Protein AF-A0A3Q3FEX7-F1 (afdb_monomer_lite)

Sequence (149 aa):
MDKFNFLLPYITFFGGVHSLSKEQFLRINGFPNTYWGWGAEDDDIYNRILFRGMKISRPNLIIGRYKMIKHLRDLHNEPNQRNPGKLHNTQWQMEKDGINSLHYTVKEIVKNKITKYTHKHKGSQTPIRPRIPPAKPQHPHKVIRGRCT

InterPro domains:
  IPR003859 Beta-1,4-galactosyltransferase [PR02050] (8-29)
  IPR003859 Beta-1,4-galactosyltransferase [PR02050] (30-48)
  IPR003859 Beta-1,4-galactosyltransferase [PTHR19300] (1-118)
  IPR027791 Galactosyltransferase, C-terminal [PF02709] (1-71)
  IPR029044 Nucleotide-diphospho-sugar transferases [G3DSA:3.90.550.10] (1-120)
  IPR029044 Nucleotide-diphospho-sugar transferases [SSF53448] (8-114)

Foldseek 3Di:
DVVVVLDDPDPLDQDDDDDDDPVLCVLQLHFFPPDFADDDRRVLVSVSCVLSVHDDDDDDSVVRDDDDDDDDPDPRNHDDPCNVVCSVCSNVCSVPGHNVPDAKDFPDWDDDPVDNDIDTDIDGPDDDDDPPPPDDPDDDPDDDDDDDD

Organism: NCBI:txid56723

Structure (mmCIF, N/CA/C/O backbone):
data_AF-A0A3Q3FEX7-F1
#
_entry.id   AF-A0A3Q3FEX7-F1
#
loop_
_atom_site.group_PDB
_atom_site.id
_atom_site.type_symbol
_atom_site.label_atom_id
_atom_site.label_alt_id
_atom_site.label_comp_id
_atom_site.label_asym_id
_atom_site.label_entity_id
_atom_site.label_seq_id
_atom_site.pdbx_PDB_ins_code
_atom_site.Cartn_x
_atom_site.Cartn_y
_atom_site.Cartn_z
_atom_site.occupancy
_atom_site.B_iso_or_equiv
_atom_site.auth_seq_id
_atom_site.auth_comp_id
_atom_site.auth_asym_id
_atom_site.auth_atom_id
_atom_site.pdbx_PDB_model_num
ATOM 1 N N . MET A 1 1 ? 11.597 -1.772 -11.630 1.00 89.88 1 MET A N 1
ATOM 2 C CA . MET A 1 1 ? 11.987 -0.342 -11.717 1.00 89.88 1 MET A CA 1
ATOM 3 C C . MET A 1 1 ? 13.449 -0.244 -12.114 1.00 89.88 1 MET A C 1
ATOM 5 O O . MET A 1 1 ? 14.195 -1.158 -11.779 1.00 89.88 1 MET A O 1
A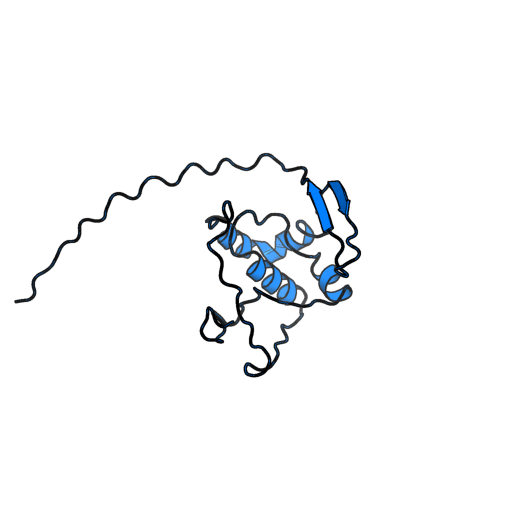TOM 9 N N . ASP A 1 2 ? 13.866 0.834 -12.770 1.00 93.12 2 ASP A N 1
ATOM 10 C CA . ASP A 1 2 ? 15.271 1.099 -13.133 1.00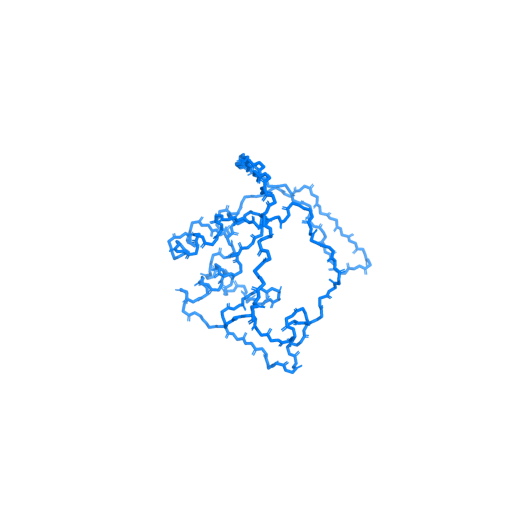 93.12 2 ASP A CA 1
ATOM 11 C C . ASP A 1 2 ? 16.236 1.056 -11.934 1.00 93.12 2 ASP A C 1
ATOM 13 O O . ASP A 1 2 ? 17.298 0.452 -12.037 1.00 93.12 2 ASP A O 1
ATOM 17 N N . LYS A 1 3 ? 15.827 1.566 -10.763 1.00 92.38 3 LYS A N 1
ATOM 18 C CA . LYS A 1 3 ? 16.591 1.465 -9.499 1.00 92.38 3 LYS A CA 1
ATOM 19 C C . LYS A 1 3 ? 16.980 0.028 -9.109 1.00 92.38 3 LYS A C 1
ATOM 21 O O . LYS A 1 3 ? 17.945 -0.168 -8.379 1.00 92.38 3 LYS A O 1
ATOM 26 N N . PHE A 1 4 ? 16.229 -0.965 -9.578 1.00 93.06 4 PHE A N 1
ATOM 27 C CA . PHE A 1 4 ? 16.455 -2.388 -9.313 1.00 93.06 4 PHE A CA 1
ATOM 28 C C . PHE A 1 4 ? 16.816 -3.151 -10.594 1.00 93.06 4 PHE A C 1
ATOM 30 O O . PHE A 1 4 ? 16.478 -4.323 -10.731 1.00 93.06 4 PHE A O 1
ATOM 37 N N . ASN A 1 5 ? 17.429 -2.479 -11.575 1.00 94.31 5 ASN A N 1
ATOM 38 C CA . ASN A 1 5 ? 17.790 -3.060 -12.875 1.00 94.31 5 ASN A CA 1
ATOM 39 C C . ASN A 1 5 ? 16.609 -3.734 -13.598 1.00 94.31 5 ASN A C 1
ATOM 41 O O . ASN A 1 5 ? 16.769 -4.741 -14.277 1.00 94.31 5 ASN A O 1
ATOM 45 N N . PHE A 1 6 ? 15.401 -3.187 -13.432 1.00 93.69 6 PHE A N 1
ATOM 46 C CA . PHE A 1 6 ? 14.142 -3.736 -13.956 1.00 93.69 6 PHE A CA 1
ATOM 47 C C . PHE A 1 6 ? 13.770 -5.139 -13.451 1.00 93.69 6 PHE A C 1
ATOM 49 O O . PHE A 1 6 ? 12.806 -5.720 -13.948 1.00 93.69 6 PHE A O 1
ATOM 56 N N . LEU A 1 7 ? 14.446 -5.635 -12.416 1.00 93.56 7 LEU A N 1
ATOM 57 C CA . LEU A 1 7 ? 14.116 -6.879 -11.733 1.00 93.56 7 LEU A CA 1
ATOM 58 C C . LEU A 1 7 ? 13.248 -6.608 -10.498 1.00 93.56 7 LEU A C 1
ATOM 60 O O . LEU A 1 7 ? 13.204 -5.492 -9.967 1.00 93.56 7 LEU A O 1
ATOM 64 N N . LEU A 1 8 ? 12.522 -7.637 -10.059 1.00 92.88 8 LEU A N 1
ATOM 65 C CA . LEU A 1 8 ? 11.852 -7.616 -8.762 1.00 92.88 8 LEU A CA 1
ATOM 66 C C . LEU A 1 8 ? 12.907 -7.808 -7.661 1.00 92.88 8 LEU A C 1
ATOM 68 O O . LEU A 1 8 ? 13.663 -8.773 -7.745 1.00 92.88 8 LEU A O 1
ATOM 72 N N . PRO A 1 9 ? 12.948 -6.949 -6.624 1.00 94.31 9 PRO A N 1
ATOM 73 C CA . PRO A 1 9 ? 13.858 -7.136 -5.491 1.00 94.31 9 PRO A CA 1
ATOM 74 C C . PRO A 1 9 ? 13.646 -8.473 -4.767 1.00 94.31 9 PRO A C 1
ATOM 76 O O . PRO A 1 9 ? 14.597 -9.079 -4.289 1.00 94.31 9 PRO A O 1
ATOM 79 N N . TYR A 1 10 ? 12.390 -8.920 -4.693 1.00 95.44 10 TYR A N 1
ATOM 80 C CA . TYR A 1 10 ? 11.954 -10.217 -4.181 1.00 95.44 10 TYR A CA 1
ATOM 81 C C . TYR A 1 10 ? 10.548 -10.531 -4.721 1.00 95.44 10 TYR A C 1
ATOM 83 O O . TYR A 1 10 ? 9.836 -9.639 -5.189 1.00 95.44 10 TYR A O 1
ATOM 91 N N . ILE A 1 11 ? 10.132 -11.802 -4.691 1.00 94.25 11 ILE A N 1
ATOM 92 C CA . ILE A 1 11 ? 8.921 -12.268 -5.399 1.00 94.25 11 ILE A CA 1
ATOM 93 C C . ILE A 1 11 ? 7.618 -11.632 -4.879 1.00 94.25 11 ILE A C 1
ATOM 95 O O . ILE A 1 11 ? 6.701 -11.338 -5.654 1.00 94.25 11 ILE A O 1
ATOM 99 N N . THR A 1 12 ? 7.555 -11.354 -3.577 1.00 96.06 12 THR A N 1
ATOM 100 C CA . THR A 1 12 ? 6.398 -10.747 -2.904 1.00 96.06 12 THR A CA 1
ATOM 101 C C . THR A 1 12 ? 6.400 -9.213 -2.947 1.00 96.06 12 THR A C 1
ATOM 103 O O . THR A 1 12 ? 5.483 -8.593 -2.426 1.00 96.06 12 THR A O 1
ATOM 106 N N . PHE A 1 13 ? 7.374 -8.576 -3.612 1.00 96.25 13 PHE A N 1
ATOM 107 C CA . PHE A 1 13 ? 7.549 -7.118 -3.614 1.00 96.25 13 PHE A CA 1
ATOM 108 C C . PHE A 1 13 ? 6.323 -6.365 -4.154 1.00 96.25 13 PHE A C 1
ATOM 110 O O . PHE A 1 13 ? 6.035 -6.425 -5.354 1.00 96.25 13 PHE A O 1
ATOM 117 N N . PHE A 1 14 ? 5.615 -5.621 -3.305 1.00 96.88 14 PHE A N 1
ATOM 118 C CA . PHE A 1 14 ? 4.365 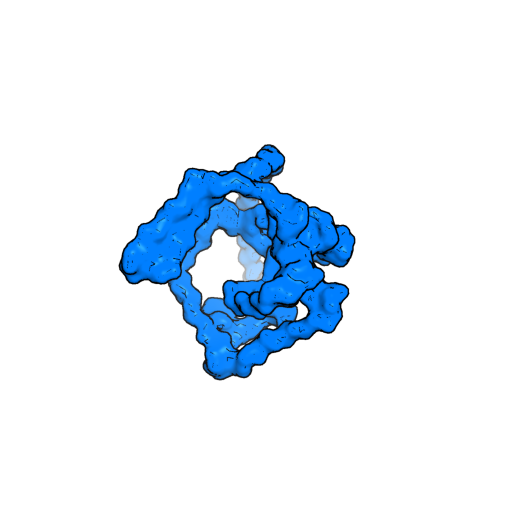-4.941 -3.679 1.00 96.88 14 PHE A CA 1
ATOM 119 C C . PHE A 1 14 ? 4.442 -3.402 -3.675 1.00 96.88 14 PHE A C 1
ATOM 121 O O . PHE A 1 14 ? 3.432 -2.724 -3.866 1.00 96.88 14 PHE A O 1
ATOM 128 N N . GLY A 1 15 ? 5.651 -2.850 -3.537 1.00 94.81 15 GLY A N 1
ATOM 129 C CA . GLY A 1 15 ? 5.876 -1.407 -3.530 1.00 94.81 15 GLY A CA 1
ATOM 130 C C . GLY A 1 15 ? 5.916 -0.744 -4.905 1.00 94.81 15 GLY A C 1
ATOM 131 O O . GLY A 1 15 ? 6.082 -1.382 -5.950 1.00 94.81 15 GLY A O 1
ATOM 132 N N . GLY A 1 16 ? 5.800 0.585 -4.904 1.00 94.06 16 GLY A N 1
ATOM 133 C CA . GLY A 1 16 ? 5.819 1.408 -6.111 1.00 94.06 16 GLY A CA 1
ATOM 134 C C . GLY A 1 16 ? 4.436 1.780 -6.623 1.00 94.06 16 GLY A C 1
ATOM 135 O O . GLY A 1 16 ? 3.848 2.746 -6.154 1.00 94.06 16 GLY A O 1
ATOM 136 N N . VAL A 1 17 ? 3.949 1.059 -7.637 1.00 95.69 17 VAL A N 1
ATOM 137 C CA . VAL A 1 17 ? 2.646 1.319 -8.266 1.00 95.69 17 VAL A CA 1
ATOM 138 C C . VAL A 1 17 ? 1.837 0.031 -8.276 1.00 95.69 17 VAL A C 1
ATOM 140 O O . VAL A 1 17 ? 2.260 -0.970 -8.853 1.00 95.69 17 VAL A O 1
ATOM 143 N N . HIS A 1 18 ? 0.656 0.075 -7.671 1.00 95.81 18 HIS A N 1
ATOM 144 C CA . HIS A 1 18 ? -0.323 -1.002 -7.687 1.00 95.81 18 HIS A CA 1
ATOM 145 C C . HIS A 1 18 ? -1.729 -0.422 -7.873 1.00 95.81 18 HIS A C 1
ATOM 147 O O . HIS A 1 18 ? -1.982 0.749 -7.588 1.00 95.81 18 HIS A O 1
ATOM 153 N N . SER A 1 19 ? -2.654 -1.246 -8.359 1.00 97.06 19 SER A N 1
ATOM 154 C CA . SER A 1 19 ? -4.055 -0.874 -8.550 1.00 97.06 19 SER A CA 1
ATOM 155 C C . SER A 1 19 ? -4.966 -1.908 -7.907 1.00 97.06 19 SER A C 1
ATOM 157 O O . SER A 1 19 ? -4.822 -3.103 -8.163 1.00 97.06 19 SER A O 1
ATOM 159 N N . LEU A 1 20 ? -5.932 -1.437 -7.125 1.00 98.00 20 LEU A N 1
ATOM 160 C CA . LEU A 1 20 ? -7.000 -2.246 -6.552 1.00 98.00 20 LEU A CA 1
ATOM 161 C C . LEU A 1 20 ? -8.335 -1.661 -7.004 1.00 98.00 20 LEU A C 1
ATOM 163 O O . LEU A 1 20 ? -8.521 -0.442 -6.998 1.00 98.00 20 LEU A O 1
ATOM 167 N N . SER A 1 21 ? -9.275 -2.526 -7.374 1.00 98.56 21 SER A N 1
ATOM 168 C CA . SER A 1 21 ? -10.673 -2.115 -7.495 1.00 98.56 21 SER A CA 1
ATOM 169 C C . SER A 1 21 ? -11.216 -1.677 -6.130 1.00 98.56 21 SER A C 1
ATOM 171 O O . SER A 1 21 ? -10.684 -2.049 -5.080 1.00 98.56 21 SER A O 1
ATOM 173 N N . LYS A 1 22 ? -12.320 -0.920 -6.135 1.00 98.50 22 LYS A N 1
ATOM 174 C CA . LYS A 1 22 ? -13.005 -0.517 -4.898 1.00 98.50 22 LYS A CA 1
ATOM 175 C C . LYS A 1 22 ? -13.336 -1.729 -4.021 1.00 98.50 22 LYS A C 1
ATOM 177 O O . LYS A 1 22 ? -13.105 -1.683 -2.819 1.00 98.50 22 LYS A O 1
ATOM 182 N N . GLU A 1 23 ? -13.844 -2.804 -4.619 1.00 98.75 23 GLU A N 1
ATOM 183 C CA . GLU A 1 23 ? -14.201 -4.024 -3.895 1.00 98.75 23 GLU A CA 1
ATOM 184 C C . GLU A 1 23 ? -12.974 -4.687 -3.265 1.00 98.75 23 GLU A C 1
ATOM 186 O O . GLU A 1 23 ? -12.991 -4.986 -2.075 1.00 98.75 23 GLU A O 1
ATOM 191 N N . GLN A 1 24 ? -11.880 -4.842 -4.016 1.00 98.75 24 GLN A N 1
ATOM 192 C CA . GLN A 1 24 ? -10.637 -5.419 -3.490 1.00 98.75 24 GLN A CA 1
ATOM 193 C C . GLN A 1 24 ? -10.063 -4.580 -2.343 1.00 98.75 24 GLN A C 1
ATOM 195 O O . GLN A 1 24 ? -9.644 -5.139 -1.331 1.00 98.75 24 GLN A O 1
ATOM 200 N N . PHE A 1 25 ? -10.080 -3.250 -2.478 1.00 98.75 25 PHE A N 1
ATOM 201 C CA . PHE A 1 25 ? -9.604 -2.337 -1.440 1.00 98.75 25 PHE A CA 1
ATOM 202 C C . PHE A 1 25 ? -10.4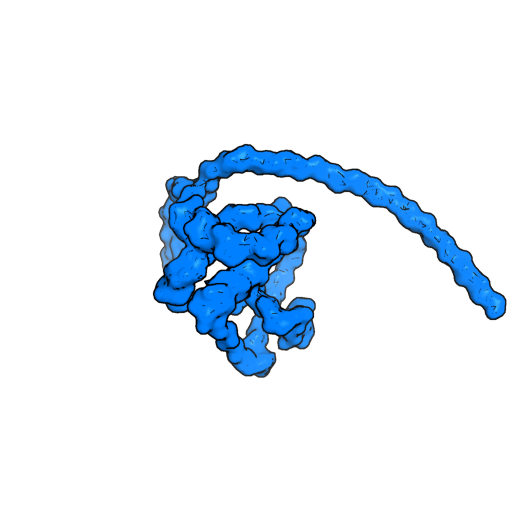48 -2.430 -0.163 1.00 98.75 25 PHE A C 1
ATOM 204 O O . PHE A 1 25 ? -9.902 -2.519 0.935 1.00 98.75 25 PHE A O 1
ATOM 211 N N . LEU A 1 26 ? -11.777 -2.465 -0.290 1.00 98.62 26 LEU A N 1
ATOM 212 C CA . LEU A 1 26 ? -12.671 -2.640 0.858 1.00 98.62 26 LEU A CA 1
ATOM 213 C C . LEU A 1 26 ? -12.516 -4.025 1.491 1.00 98.62 26 LEU A C 1
ATOM 215 O O . LEU A 1 26 ? -12.486 -4.136 2.714 1.00 98.62 26 LEU A O 1
ATOM 219 N N . ARG A 1 27 ? -12.339 -5.070 0.676 1.00 98.62 27 ARG A N 1
ATOM 220 C CA . ARG A 1 27 ? -12.148 -6.447 1.145 1.00 98.62 27 ARG A CA 1
ATOM 221 C C . ARG A 1 27 ? -10.929 -6.576 2.054 1.00 98.62 27 ARG A C 1
ATOM 223 O O . ARG A 1 27 ? -10.988 -7.329 3.017 1.00 98.62 27 ARG A O 1
ATOM 230 N N . ILE A 1 28 ? -9.846 -5.839 1.806 1.00 98.56 28 ILE A N 1
ATOM 231 C CA . ILE A 1 28 ? -8.644 -5.850 2.665 1.00 98.56 28 ILE A CA 1
ATOM 232 C C . ILE A 1 28 ? -8.695 -4.850 3.832 1.00 98.56 28 ILE A C 1
ATOM 234 O O . ILE A 1 28 ? -7.685 -4.675 4.512 1.00 98.56 28 ILE A O 1
ATOM 238 N N . ASN A 1 29 ? -9.841 -4.195 4.063 1.00 98.69 29 ASN A N 1
ATOM 239 C CA . ASN A 1 29 ? -9.983 -3.078 5.003 1.00 98.69 29 ASN A CA 1
ATOM 240 C C . ASN A 1 29 ? -9.009 -1.919 4.692 1.00 98.69 29 ASN A C 1
ATOM 242 O O . ASN A 1 29 ? -8.494 -1.254 5.582 1.00 98.69 29 ASN A O 1
ATOM 246 N N . GLY A 1 30 ? -8.726 -1.655 3.417 1.00 98.44 30 GLY A N 1
ATOM 247 C CA . GLY A 1 30 ? -7.739 -0.656 3.015 1.00 98.44 30 GLY A CA 1
ATOM 248 C C . GLY A 1 30 ? -6.311 -0.955 3.499 1.00 98.44 30 GLY A C 1
ATOM 249 O O . GLY A 1 30 ? -5.924 -2.107 3.694 1.00 98.44 30 GLY A O 1
ATOM 250 N N . PHE A 1 31 ? -5.508 0.100 3.641 1.00 98.25 31 PHE A N 1
ATOM 251 C CA . PHE A 1 31 ? -4.087 0.028 4.008 1.00 98.25 31 PHE A CA 1
ATOM 252 C C . PHE A 1 31 ? -3.871 0.276 5.506 1.00 98.25 31 PHE A C 1
ATOM 254 O O . PHE A 1 31 ? -4.701 0.950 6.119 1.00 98.25 31 PHE A O 1
ATOM 261 N N . PRO A 1 32 ? -2.776 -0.236 6.104 1.00 97.75 32 PRO A N 1
ATOM 262 C CA . PRO A 1 32 ? -2.492 -0.018 7.519 1.00 97.75 32 PRO A CA 1
ATOM 263 C C . PRO A 1 32 ? -2.195 1.459 7.819 1.00 97.75 32 PRO A C 1
ATOM 265 O O . PRO A 1 32 ? -1.441 2.112 7.097 1.00 97.75 32 PRO A O 1
ATOM 268 N N . ASN A 1 33 ? -2.716 1.980 8.930 1.00 97.44 33 ASN A N 1
ATOM 269 C CA . ASN A 1 33 ? -2.462 3.353 9.384 1.00 97.44 33 ASN A CA 1
ATOM 270 C C . ASN A 1 33 ? -1.286 3.450 10.366 1.00 97.44 33 ASN A C 1
ATOM 272 O O . ASN A 1 33 ? -0.886 4.546 10.761 1.00 97.44 33 ASN A O 1
ATOM 276 N N . THR A 1 34 ? -0.755 2.316 10.826 1.00 95.62 34 THR A N 1
ATOM 277 C CA . THR A 1 34 ? 0.220 2.282 11.928 1.00 95.62 34 THR A CA 1
ATOM 278 C C . THR A 1 34 ? 1.683 2.273 11.478 1.00 95.62 34 THR A C 1
ATOM 280 O O . THR A 1 34 ? 2.584 2.294 12.326 1.00 95.62 34 THR A O 1
ATOM 283 N N . TYR A 1 35 ? 1.963 2.245 10.174 1.00 95.06 35 TYR A N 1
ATOM 284 C CA . TYR A 1 35 ? 3.323 2.292 9.628 1.00 95.06 35 TYR A CA 1
ATOM 285 C C . TYR A 1 35 ? 3.799 3.743 9.514 1.00 95.06 35 TYR A C 1
ATOM 287 O O . TYR A 1 35 ? 3.399 4.485 8.626 1.00 95.06 35 TYR A O 1
ATOM 295 N N . TRP A 1 36 ? 4.668 4.145 10.445 1.00 92.75 36 TRP A N 1
ATOM 296 C CA . TRP A 1 36 ? 5.273 5.477 10.492 1.00 92.75 36 TRP A CA 1
ATOM 297 C C . TRP A 1 36 ? 6.775 5.384 10.228 1.00 92.75 36 TRP A C 1
ATOM 299 O O . TRP A 1 36 ? 7.458 4.581 10.868 1.00 92.75 36 TRP A O 1
ATOM 309 N N . GLY A 1 37 ? 7.294 6.228 9.335 1.00 91.56 37 GLY A N 1
ATOM 310 C CA . GLY A 1 37 ? 8.649 6.084 8.793 1.00 91.56 37 GLY A CA 1
ATOM 311 C C . GLY A 1 37 ? 8.700 5.035 7.680 1.00 91.56 37 GLY A C 1
ATOM 312 O O . GLY A 1 37 ? 7.661 4.566 7.221 1.00 91.56 37 GLY A O 1
ATOM 313 N N . TRP A 1 38 ? 9.905 4.660 7.256 1.00 92.12 38 TRP A N 1
ATOM 314 C CA . TRP A 1 38 ? 10.090 3.797 6.091 1.00 92.12 38 TRP A CA 1
ATOM 315 C C . TRP A 1 38 ? 10.046 2.302 6.441 1.00 92.12 38 TRP A C 1
ATOM 317 O O . TRP A 1 38 ? 10.741 1.863 7.368 1.00 92.12 38 TRP A O 1
ATOM 327 N N . GLY A 1 39 ? 9.308 1.528 5.635 1.00 93.88 39 GLY A N 1
ATOM 328 C CA . GLY A 1 39 ? 9.479 0.084 5.459 1.00 93.88 39 GLY A CA 1
ATOM 329 C C . GLY A 1 39 ? 8.299 -0.781 5.913 1.00 93.88 39 GLY A C 1
ATOM 330 O O . GLY A 1 39 ? 7.671 -0.490 6.930 1.00 93.88 39 GLY A O 1
ATOM 331 N N . ALA A 1 40 ? 8.119 -1.906 5.208 1.00 96.75 40 ALA A N 1
ATOM 332 C CA . ALA A 1 40 ? 7.201 -3.026 5.460 1.00 96.75 40 ALA A CA 1
ATOM 333 C C . ALA A 1 40 ? 5.687 -2.747 5.347 1.00 96.75 40 ALA A C 1
ATOM 335 O O . ALA A 1 40 ? 4.890 -3.661 5.549 1.00 96.75 40 ALA A O 1
ATOM 336 N N . GLU A 1 41 ? 5.262 -1.534 4.998 1.00 97.88 41 GLU A N 1
ATOM 337 C CA . GLU A 1 41 ? 3.850 -1.215 4.754 1.00 97.88 41 GLU A CA 1
ATOM 338 C C . GLU A 1 41 ? 3.318 -1.904 3.490 1.00 97.88 41 GLU A C 1
ATOM 340 O O . GLU A 1 41 ? 2.233 -2.480 3.508 1.00 97.88 41 GLU A O 1
ATOM 345 N N . ASP A 1 42 ? 4.112 -1.921 2.415 1.00 98.06 42 ASP A N 1
ATOM 346 C CA . ASP A 1 42 ? 3.745 -2.579 1.156 1.00 98.06 42 ASP A CA 1
ATOM 347 C C . ASP A 1 42 ? 3.674 -4.108 1.315 1.00 98.06 42 ASP A C 1
ATOM 349 O O . ASP A 1 42 ? 2.823 -4.767 0.714 1.00 98.06 42 ASP A O 1
ATOM 353 N N . ASP A 1 43 ? 4.541 -4.676 2.158 1.00 98.31 43 ASP A N 1
ATOM 354 C CA . ASP A 1 43 ? 4.540 -6.105 2.482 1.00 98.31 43 ASP A CA 1
ATOM 355 C C . ASP A 1 43 ? 3.313 -6.487 3.336 1.00 98.31 43 ASP A C 1
ATOM 357 O O . ASP A 1 43 ? 2.742 -7.564 3.154 1.00 98.31 43 ASP A O 1
ATOM 361 N N . ASP A 1 44 ? 2.843 -5.594 4.219 1.00 98.50 44 ASP A N 1
ATOM 362 C CA . ASP A 1 44 ? 1.579 -5.777 4.949 1.00 98.50 44 ASP A CA 1
ATOM 363 C C . ASP A 1 44 ? 0.390 -5.791 3.981 1.00 98.50 44 ASP A C 1
ATOM 365 O O . ASP A 1 44 ? -0.459 -6.680 4.057 1.00 98.50 44 ASP A O 1
ATOM 369 N N . ILE A 1 45 ? 0.362 -4.875 3.005 1.00 98.44 45 ILE A N 1
ATOM 370 C CA . ILE A 1 45 ? -0.677 -4.845 1.963 1.00 98.44 45 ILE A CA 1
ATOM 371 C C . ILE A 1 45 ? -0.661 -6.146 1.146 1.00 98.44 45 ILE A C 1
ATOM 373 O O . ILE A 1 45 ? -1.723 -6.733 0.917 1.00 98.44 45 ILE A O 1
ATOM 377 N N . TYR A 1 46 ? 0.519 -6.634 0.749 1.00 98.50 46 TYR A N 1
ATOM 378 C CA . TYR A 1 46 ? 0.661 -7.930 0.078 1.00 98.50 46 TYR A CA 1
ATOM 379 C C . TYR A 1 46 ? 0.051 -9.068 0.911 1.00 98.50 46 TYR A C 1
ATOM 381 O O . TYR A 1 46 ? -0.782 -9.830 0.409 1.00 98.50 46 TYR A O 1
ATOM 389 N N . ASN A 1 47 ? 0.397 -9.143 2.200 1.00 98.56 47 ASN A N 1
ATOM 390 C CA . ASN A 1 47 ? -0.128 -10.153 3.118 1.00 98.56 47 ASN A CA 1
ATOM 391 C C . ASN A 1 47 ? -1.655 -10.069 3.259 1.00 98.56 47 ASN A C 1
ATOM 393 O O . ASN A 1 47 ? -2.331 -11.095 3.180 1.00 98.56 47 ASN A O 1
ATOM 397 N N . ARG A 1 48 ? -2.228 -8.865 3.396 1.00 98.69 48 ARG A N 1
ATOM 398 C CA . ARG A 1 48 ? -3.690 -8.673 3.459 1.00 98.69 48 ARG A CA 1
ATOM 399 C C . ARG A 1 48 ? -4.401 -9.220 2.225 1.00 98.69 48 ARG A C 1
ATOM 401 O O . ARG A 1 48 ? -5.458 -9.840 2.347 1.00 98.69 48 ARG A O 1
ATOM 408 N N . ILE A 1 49 ? -3.834 -8.999 1.038 1.00 98.62 49 ILE A N 1
ATOM 409 C CA . ILE A 1 49 ? -4.391 -9.515 -0.218 1.00 98.62 49 ILE A CA 1
ATOM 410 C C . ILE A 1 49 ? -4.410 -11.049 -0.191 1.00 98.62 49 ILE A C 1
ATOM 412 O O . ILE A 1 49 ? -5.450 -11.648 -0.484 1.00 98.62 49 ILE A O 1
ATOM 416 N N . LEU A 1 50 ? -3.305 -11.678 0.223 1.00 98.31 50 LEU A N 1
ATOM 417 C CA . LEU A 1 50 ? -3.222 -13.136 0.331 1.00 98.31 50 LEU A CA 1
ATOM 418 C C . LEU A 1 50 ? -4.187 -13.707 1.377 1.00 98.31 50 LEU A C 1
ATOM 420 O O . LEU A 1 50 ? -4.898 -14.665 1.080 1.00 98.31 50 LEU A O 1
ATOM 424 N N . PHE A 1 51 ? -4.284 -13.100 2.564 1.00 98.50 51 PHE A N 1
ATOM 425 C CA . PHE A 1 51 ? -5.211 -13.547 3.614 1.00 98.50 51 PHE A CA 1
ATOM 426 C C . PHE A 1 51 ? -6.684 -13.433 3.207 1.00 98.50 51 PHE A C 1
ATOM 428 O O . PHE A 1 51 ? -7.528 -14.162 3.724 1.00 98.50 51 PHE A O 1
ATOM 435 N N . ARG A 1 52 ? -7.013 -12.565 2.242 1.00 98.25 52 ARG A N 1
ATOM 436 C CA . ARG A 1 52 ? -8.356 -12.479 1.642 1.00 98.25 52 ARG A CA 1
ATOM 437 C C . ARG A 1 52 ? -8.572 -13.412 0.448 1.00 98.25 52 ARG A C 1
ATOM 439 O O . ARG A 1 52 ? -9.615 -13.309 -0.207 1.00 98.25 52 ARG A O 1
ATOM 446 N N . GLY A 1 53 ? -7.621 -14.309 0.180 1.00 98.19 53 GLY A N 1
ATOM 447 C CA . GLY A 1 53 ? -7.682 -15.315 -0.882 1.00 98.19 53 GLY A CA 1
ATOM 448 C C . GLY A 1 53 ? -7.462 -14.755 -2.288 1.00 98.19 53 GLY A C 1
ATOM 449 O O . GLY A 1 53 ? -7.791 -15.414 -3.272 1.00 98.19 53 GLY A O 1
ATOM 450 N N . MET A 1 54 ? -6.945 -13.531 -2.404 1.00 98.44 54 MET A N 1
ATOM 451 C CA . MET A 1 54 ? -6.692 -12.883 -3.689 1.00 98.44 54 MET A CA 1
ATOM 452 C C . MET A 1 54 ? -5.253 -13.131 -4.157 1.00 98.44 54 MET A C 1
ATOM 454 O O . MET A 1 54 ? -4.372 -13.475 -3.373 1.00 98.44 54 MET A O 1
ATOM 458 N N . LYS A 1 55 ? -5.007 -12.943 -5.458 1.00 97.25 55 LYS A N 1
ATOM 459 C CA . LYS A 1 55 ? -3.690 -13.132 -6.084 1.00 97.25 55 LYS A CA 1
ATOM 460 C C . LYS A 1 55 ? -3.168 -11.823 -6.660 1.00 97.25 55 LYS A C 1
ATOM 462 O O . LYS A 1 55 ? -3.940 -10.984 -7.119 1.00 97.25 55 LYS A O 1
ATOM 467 N N . ILE A 1 56 ? -1.846 -11.687 -6.686 1.00 97.56 56 ILE A N 1
ATOM 468 C CA . ILE A 1 56 ? -1.178 -10.564 -7.343 1.00 97.56 56 ILE A CA 1
ATOM 469 C C . ILE A 1 56 ? -1.053 -10.849 -8.837 1.00 97.56 56 ILE A C 1
ATOM 471 O O . ILE A 1 56 ? -0.430 -11.830 -9.236 1.00 97.56 56 ILE A O 1
ATOM 475 N N . SER A 1 57 ? -1.616 -9.962 -9.654 1.00 96.81 57 SER A N 1
ATOM 476 C CA . SER A 1 57 ? -1.360 -9.912 -11.093 1.00 96.81 57 SER A CA 1
ATOM 477 C C . SER A 1 57 ? -0.243 -8.913 -11.381 1.00 96.81 57 SER A C 1
ATOM 479 O O . SER A 1 57 ? -0.174 -7.854 -10.752 1.00 96.81 57 SER A O 1
ATOM 481 N N . ARG A 1 58 ? 0.639 -9.242 -12.327 1.00 95.50 58 ARG A N 1
ATOM 482 C CA . ARG A 1 58 ? 1.707 -8.349 -12.786 1.00 95.50 58 ARG A CA 1
ATOM 483 C C . ARG A 1 58 ? 1.751 -8.323 -14.311 1.00 95.50 58 ARG A C 1
ATOM 485 O O . ARG A 1 58 ? 1.616 -9.380 -14.927 1.00 95.50 58 ARG A O 1
ATOM 492 N N . PRO A 1 59 ? 1.987 -7.152 -14.928 1.00 94.88 59 PRO A N 1
ATOM 493 C CA . PRO A 1 59 ? 2.322 -7.101 -16.343 1.00 94.88 59 PRO A CA 1
ATOM 494 C C . PRO A 1 59 ? 3.647 -7.828 -16.605 1.00 94.88 59 PRO A C 1
ATOM 496 O O . PRO A 1 59 ? 4.463 -8.015 -15.698 1.00 94.88 59 PRO A O 1
ATOM 499 N N . ASN A 1 60 ? 3.888 -8.202 -17.862 1.00 92.81 60 ASN A N 1
ATOM 500 C CA . ASN A 1 60 ? 5.176 -8.775 -18.243 1.00 92.81 60 ASN A CA 1
ATOM 501 C C . ASN A 1 60 ? 6.329 -7.777 -17.985 1.00 92.81 60 ASN A C 1
ATOM 503 O O . ASN A 1 60 ? 6.137 -6.559 -17.960 1.00 92.81 60 ASN A O 1
ATOM 507 N N . LEU A 1 61 ? 7.550 -8.292 -17.814 1.00 89.62 61 LEU A N 1
ATOM 508 C CA . LEU A 1 61 ? 8.725 -7.489 -17.436 1.00 89.62 61 LEU A CA 1
ATOM 509 C C . LEU A 1 61 ? 9.209 -6.517 -18.533 1.00 89.62 61 LEU A C 1
ATOM 511 O O . LEU A 1 61 ? 10.068 -5.668 -18.276 1.00 89.62 61 LEU A O 1
ATOM 515 N N . ILE A 1 62 ? 8.684 -6.630 -19.756 1.00 91.12 62 ILE A N 1
ATOM 516 C CA . ILE A 1 62 ? 9.030 -5.751 -20.879 1.00 91.12 62 ILE A CA 1
ATOM 517 C C . ILE A 1 62 ? 8.163 -4.489 -20.840 1.00 91.12 62 ILE A C 1
ATOM 519 O O . ILE A 1 62 ? 8.699 -3.385 -20.917 1.00 91.12 62 ILE A O 1
ATOM 523 N N . ILE A 1 63 ? 6.848 -4.641 -20.655 1.00 93.88 63 ILE A N 1
ATOM 524 C CA . ILE A 1 63 ? 5.888 -3.527 -20.610 1.00 93.88 63 ILE A CA 1
ATOM 525 C C . ILE A 1 63 ? 5.780 -2.908 -19.208 1.00 93.88 63 ILE A C 1
ATOM 527 O O . ILE A 1 63 ? 5.516 -1.719 -19.076 1.00 93.88 63 ILE A O 1
ATOM 531 N N . GLY A 1 64 ? 6.024 -3.687 -18.150 1.00 93.56 64 GLY A N 1
ATOM 532 C CA . GLY A 1 64 ? 5.921 -3.268 -16.746 1.00 93.56 64 GLY A CA 1
ATOM 533 C C . GLY A 1 64 ? 7.110 -2.453 -16.222 1.00 93.56 64 GLY A C 1
ATOM 534 O O . GLY A 1 64 ? 7.445 -2.537 -15.037 1.00 93.56 64 GLY A O 1
ATOM 535 N N . ARG A 1 65 ? 7.811 -1.717 -17.090 1.00 94.88 65 ARG A N 1
ATOM 536 C CA . ARG A 1 65 ? 9.022 -0.970 -16.722 1.00 94.88 65 ARG A CA 1
ATOM 537 C C . ARG A 1 65 ? 8.668 0.428 -16.225 1.00 94.88 65 ARG A C 1
ATOM 539 O O . ARG A 1 65 ? 7.968 1.181 -16.885 1.00 94.88 65 ARG A O 1
ATOM 546 N N . TYR A 1 66 ? 9.235 0.789 -15.078 1.00 95.44 66 TYR A N 1
ATOM 547 C CA . TYR A 1 66 ? 9.083 2.104 -14.458 1.00 95.44 66 TYR A CA 1
ATOM 548 C C . TYR A 1 66 ? 10.450 2.748 -14.243 1.00 95.44 66 TYR A C 1
ATOM 550 O O . TYR A 1 66 ? 11.399 2.059 -13.848 1.00 95.44 66 TYR A O 1
ATOM 558 N N . LYS A 1 67 ? 10.513 4.062 -14.472 1.00 95.44 67 LYS A N 1
ATOM 559 C CA . LYS A 1 67 ? 11.677 4.914 -14.219 1.00 95.44 67 LYS A CA 1
ATOM 560 C C . LYS A 1 67 ? 11.434 5.745 -12.963 1.00 95.44 67 LYS A C 1
ATOM 562 O O . LYS A 1 67 ? 10.441 6.469 -12.896 1.00 95.44 67 LYS A O 1
ATOM 567 N N . MET A 1 68 ? 12.321 5.642 -11.982 1.00 93.56 68 MET A N 1
ATOM 568 C CA . MET A 1 68 ? 12.265 6.464 -10.780 1.00 93.56 68 MET A CA 1
ATOM 569 C C . MET A 1 68 ? 12.788 7.869 -11.096 1.00 93.56 68 MET A C 1
ATOM 571 O O . MET A 1 68 ? 13.889 8.035 -11.625 1.00 93.56 68 MET A O 1
ATOM 575 N N . ILE A 1 69 ? 12.009 8.897 -10.757 1.00 94.31 69 ILE A N 1
ATOM 576 C CA . ILE A 1 69 ? 12.522 10.269 -10.750 1.00 94.31 69 ILE A CA 1
ATOM 577 C C . ILE A 1 69 ? 13.582 10.345 -9.651 1.00 94.31 69 ILE A C 1
ATOM 579 O O . ILE A 1 69 ? 13.334 9.955 -8.512 1.00 94.31 69 ILE A O 1
ATOM 583 N N . LYS A 1 70 ? 14.784 10.808 -10.000 1.00 91.56 70 LYS A N 1
ATOM 584 C CA . LYS A 1 70 ? 15.892 10.884 -9.048 1.00 91.56 70 LYS A CA 1
ATOM 585 C C . LYS A 1 70 ? 15.583 11.926 -7.974 1.00 91.56 70 LYS A C 1
ATOM 587 O O . LYS A 1 70 ? 15.302 13.077 -8.291 1.00 91.56 70 LYS A O 1
ATOM 592 N N . HIS A 1 71 ? 15.700 11.514 -6.720 1.00 87.94 71 HIS A N 1
ATOM 593 C CA . HIS A 1 71 ? 15.574 12.359 -5.537 1.00 87.94 71 HIS A CA 1
ATOM 594 C C . HIS A 1 71 ? 16.542 11.876 -4.447 1.00 87.94 71 HIS A C 1
ATOM 596 O O . HIS A 1 71 ? 16.955 10.708 -4.445 1.00 87.94 71 HIS A O 1
ATOM 602 N N . LEU A 1 72 ? 16.880 12.752 -3.503 1.00 88.75 72 LEU A N 1
ATOM 603 C CA . LEU A 1 72 ? 17.502 12.339 -2.242 1.00 88.75 72 LEU A CA 1
ATOM 604 C C . LEU A 1 72 ? 16.470 11.598 -1.378 1.00 88.75 72 LEU A C 1
ATOM 606 O O . LEU A 1 72 ? 15.278 11.635 -1.672 1.00 88.75 72 LEU A O 1
ATOM 610 N N . ARG A 1 73 ? 16.908 10.895 -0.327 1.00 82.94 73 ARG A N 1
ATOM 611 C CA . ARG A 1 73 ? 15.949 10.343 0.643 1.00 82.94 73 ARG A CA 1
ATOM 612 C C . ARG A 1 73 ? 15.189 11.495 1.300 1.00 82.94 73 ARG A C 1
ATOM 614 O O . ARG A 1 73 ? 15.810 12.465 1.729 1.00 82.94 73 ARG A O 1
ATOM 621 N N . ASP A 1 74 ? 13.871 11.355 1.391 1.00 84.31 74 ASP A N 1
ATOM 622 C CA . ASP A 1 74 ? 13.020 12.355 2.029 1.00 84.31 74 ASP A CA 1
ATOM 623 C C . ASP A 1 74 ? 13.353 12.479 3.519 1.00 84.31 74 ASP A C 1
ATOM 625 O O . ASP A 1 74 ? 13.406 11.477 4.243 1.00 84.31 74 ASP A O 1
ATOM 629 N N . LEU A 1 75 ? 13.531 13.717 3.992 1.00 82.62 75 LEU A N 1
ATOM 630 C CA . LEU A 1 75 ? 13.670 13.985 5.421 1.00 82.62 75 LEU A CA 1
ATOM 631 C C . LEU A 1 75 ? 12.451 13.434 6.173 1.00 82.62 75 LEU A C 1
ATOM 633 O O . LEU A 1 75 ? 11.309 13.621 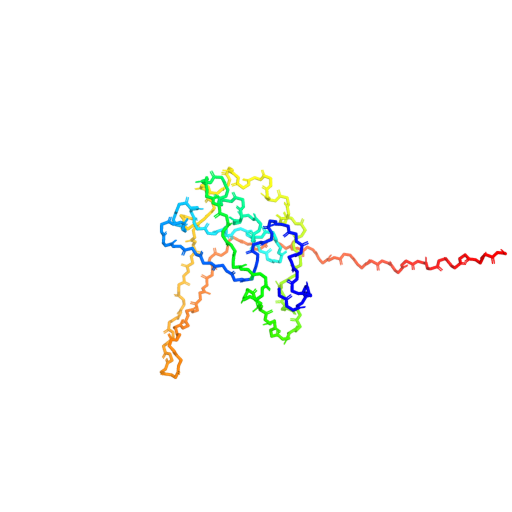5.753 1.00 82.62 75 LEU A O 1
ATOM 637 N N . HIS A 1 76 ? 12.700 12.830 7.336 1.00 80.38 76 HIS A N 1
ATOM 638 C CA . HIS A 1 76 ? 11.696 12.194 8.202 1.00 80.38 76 HIS A CA 1
ATOM 639 C C . HIS A 1 76 ? 11.109 10.871 7.678 1.00 80.38 76 HIS A C 1
ATOM 641 O O . HIS A 1 76 ? 10.190 10.342 8.309 1.00 80.38 76 HIS A O 1
ATOM 647 N N . ASN A 1 77 ? 11.662 10.303 6.600 1.00 84.81 77 ASN A N 1
ATOM 648 C CA . ASN A 1 77 ? 11.338 8.961 6.103 1.00 84.81 77 ASN A CA 1
ATOM 649 C C . ASN A 1 77 ? 12.456 7.947 6.424 1.00 84.81 77 ASN A C 1
ATOM 651 O O . ASN A 1 77 ? 12.898 7.151 5.585 1.00 84.81 77 ASN A O 1
ATOM 655 N N . GLU A 1 78 ? 12.970 8.018 7.653 1.00 90.38 78 GLU A N 1
ATOM 656 C CA . GLU A 1 78 ? 14.017 7.112 8.117 1.00 90.38 78 GLU A CA 1
ATOM 657 C C . GLU A 1 78 ? 13.477 5.688 8.308 1.00 90.38 78 GLU A C 1
ATOM 659 O O . GLU A 1 78 ? 12.303 5.522 8.665 1.00 90.38 78 GLU A O 1
ATOM 664 N N . PRO A 1 79 ? 14.308 4.648 8.095 1.00 91.12 79 PRO A N 1
ATOM 665 C CA . PRO A 1 79 ? 13.922 3.269 8.365 1.00 91.12 79 PRO A CA 1
ATOM 666 C C . PRO A 1 79 ? 13.411 3.090 9.794 1.00 91.12 79 PRO A C 1
ATOM 668 O O . PRO A 1 79 ? 14.103 3.416 10.762 1.00 91.12 79 PRO A O 1
ATOM 671 N N . ASN A 1 80 ? 12.215 2.522 9.936 1.00 93.12 80 ASN A N 1
ATOM 672 C CA . ASN A 1 80 ? 11.676 2.179 11.244 1.00 93.12 80 ASN A CA 1
ATOM 673 C C . ASN A 1 80 ? 11.952 0.705 11.556 1.00 93.12 80 ASN A C 1
ATOM 675 O O . ASN A 1 80 ? 11.300 -0.193 11.026 1.00 93.12 80 ASN A O 1
ATOM 679 N N . GLN A 1 81 ? 12.885 0.460 12.480 1.00 93.50 81 GLN A N 1
ATOM 680 C CA . GLN A 1 81 ? 13.310 -0.888 12.880 1.00 93.50 81 GLN A CA 1
ATOM 681 C C . GLN A 1 81 ? 12.174 -1.762 13.441 1.00 93.50 81 GLN A C 1
ATOM 683 O O . GLN A 1 81 ? 12.297 -2.982 13.458 1.00 93.50 81 GLN A O 1
ATOM 688 N N . ARG A 1 82 ? 11.061 -1.165 13.891 1.00 93.69 82 ARG A N 1
ATOM 689 C CA . ARG A 1 82 ? 9.909 -1.903 14.431 1.00 93.69 82 ARG A CA 1
ATOM 690 C C . ARG A 1 82 ? 8.928 -2.365 13.356 1.00 93.69 82 ARG A C 1
ATOM 692 O O . ARG A 1 82 ? 8.141 -3.266 13.627 1.00 93.69 82 ARG A O 1
ATOM 699 N N . ASN A 1 83 ? 8.931 -1.750 12.172 1.00 95.44 83 ASN A N 1
ATOM 700 C CA . ASN A 1 83 ? 7.936 -2.056 11.144 1.00 95.44 83 ASN A CA 1
ATOM 701 C C . ASN A 1 83 ? 7.996 -3.510 10.642 1.00 95.44 83 ASN A C 1
ATOM 703 O O . ASN A 1 83 ? 6.929 -4.114 10.561 1.00 95.44 83 ASN A O 1
ATOM 707 N N . PRO A 1 84 ? 9.171 -4.124 10.386 1.00 95.12 84 PRO A N 1
ATOM 708 C CA . PRO A 1 84 ? 9.226 -5.521 9.947 1.00 95.12 84 PRO A CA 1
ATOM 709 C C . PRO A 1 84 ? 8.547 -6.495 10.920 1.00 95.12 84 PRO A C 1
ATOM 711 O O . PRO A 1 84 ? 7.850 -7.409 10.493 1.00 95.12 84 PRO A O 1
ATOM 714 N N . GLY A 1 85 ? 8.664 -6.258 12.233 1.00 95.62 85 GLY A N 1
ATOM 715 C CA . GLY A 1 85 ? 8.034 -7.101 13.255 1.00 95.62 85 GLY A CA 1
ATOM 716 C C . GLY A 1 85 ? 6.500 -7.060 13.255 1.00 95.62 85 GLY A C 1
ATOM 717 O O . GLY A 1 85 ? 5.864 -7.964 13.791 1.00 95.62 85 GLY A O 1
ATOM 718 N N . LYS A 1 86 ? 5.880 -6.046 12.636 1.00 96.69 86 LYS A N 1
ATOM 719 C CA . LYS A 1 86 ? 4.415 -5.953 12.519 1.00 96.69 86 LYS A CA 1
ATOM 720 C C . LYS A 1 86 ? 3.834 -6.978 11.548 1.00 96.69 86 LYS A C 1
ATOM 722 O O . LYS A 1 86 ? 2.700 -7.398 11.756 1.00 96.69 86 LYS A O 1
ATOM 727 N N . LEU A 1 87 ? 4.616 -7.427 10.560 1.00 97.38 87 LEU A N 1
ATOM 728 C CA . LEU A 1 87 ? 4.173 -8.372 9.527 1.00 97.38 87 LEU A CA 1
ATOM 729 C C . LEU A 1 87 ? 3.702 -9.708 10.106 1.00 97.38 87 LEU A C 1
ATOM 731 O O . LEU A 1 87 ? 2.794 -10.337 9.572 1.00 97.38 87 LEU A O 1
ATOM 735 N N . HIS A 1 88 ? 4.283 -10.131 11.231 1.00 96.56 88 HIS A N 1
ATOM 736 C CA . HIS A 1 88 ? 3.840 -11.337 11.927 1.00 96.56 88 HIS A CA 1
ATOM 737 C C . HIS A 1 88 ? 2.410 -11.221 12.446 1.00 96.56 88 HIS A C 1
ATOM 739 O O . HIS A 1 88 ? 1.765 -12.240 12.624 1.00 96.56 88 HIS A O 1
ATOM 745 N N . ASN A 1 89 ? 1.899 -10.006 12.655 1.00 96.62 89 ASN A N 1
ATOM 746 C CA . ASN A 1 89 ? 0.576 -9.768 13.218 1.00 96.62 89 ASN A CA 1
ATOM 747 C C . ASN A 1 89 ? -0.464 -9.323 12.178 1.00 96.62 89 ASN A C 1
ATOM 749 O O . ASN A 1 89 ? -1.601 -9.044 12.565 1.00 96.62 89 ASN A O 1
ATOM 753 N N . THR A 1 90 ? -0.114 -9.255 10.885 1.00 98.12 90 THR A N 1
ATOM 754 C CA . THR A 1 90 ? -0.994 -8.716 9.833 1.00 98.12 90 THR A CA 1
ATOM 755 C C . THR A 1 90 ? -2.379 -9.365 9.853 1.00 98.12 90 THR A C 1
ATOM 757 O O . THR A 1 90 ? -3.378 -8.651 9.853 1.00 98.12 90 THR A O 1
ATOM 760 N N . GLN A 1 91 ? -2.458 -10.697 9.954 1.00 97.44 91 GLN A N 1
ATOM 761 C CA . GLN A 1 91 ? -3.730 -11.431 9.941 1.00 97.44 91 GLN A CA 1
ATOM 762 C C . GLN A 1 91 ? -4.686 -10.995 11.065 1.00 97.44 91 GLN A C 1
ATOM 764 O O . GLN A 1 91 ? -5.891 -10.897 10.850 1.00 97.44 91 GLN A O 1
ATOM 769 N N . TRP A 1 92 ? -4.159 -10.697 12.255 1.00 97.06 92 TRP A N 1
ATOM 770 C CA . TRP A 1 92 ? -4.961 -10.269 13.406 1.00 97.06 92 TRP A CA 1
ATOM 771 C C . TRP A 1 92 ? -5.238 -8.764 13.415 1.00 97.06 92 TRP A C 1
ATOM 773 O O . TRP A 1 92 ? -6.267 -8.326 13.932 1.00 97.06 92 TRP A O 1
ATOM 783 N N . GLN A 1 93 ? -4.311 -7.963 12.887 1.00 97.06 93 GLN A N 1
ATOM 784 C CA . GLN A 1 93 ? -4.408 -6.504 12.916 1.00 97.06 93 GLN A CA 1
ATOM 785 C C . GLN A 1 93 ? -5.196 -5.939 11.740 1.00 97.06 93 GLN A C 1
ATOM 787 O O . GLN A 1 93 ? -5.791 -4.878 11.891 1.00 97.06 93 GLN A O 1
ATOM 792 N N . MET A 1 94 ? -5.267 -6.625 10.597 1.00 97.94 94 MET A N 1
ATOM 793 C CA . MET A 1 94 ? -5.905 -6.071 9.399 1.00 97.94 94 MET A CA 1
ATOM 794 C C . MET A 1 94 ? -7.401 -5.776 9.560 1.00 97.94 94 MET A C 1
ATOM 796 O O . MET A 1 94 ? -7.910 -4.890 8.883 1.00 97.94 94 MET A O 1
ATOM 800 N N . GLU A 1 95 ? -8.102 -6.442 10.484 1.00 97.81 95 GLU A N 1
ATOM 801 C CA . GLU A 1 95 ? -9.503 -6.119 10.809 1.00 97.81 9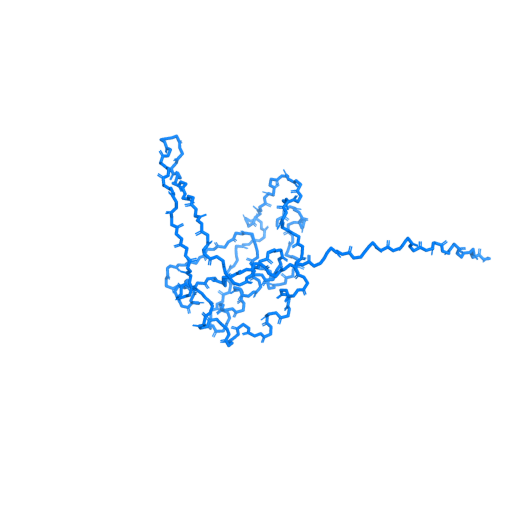5 GLU A CA 1
ATOM 802 C C . GLU A 1 95 ? -9.641 -4.882 11.716 1.00 97.81 95 GLU A C 1
ATOM 804 O O . GLU A 1 95 ? -10.713 -4.288 11.798 1.00 97.81 95 GLU A O 1
ATOM 809 N N . LYS A 1 96 ? -8.569 -4.479 12.409 1.00 98.12 96 LYS A N 1
ATOM 810 C CA . LYS A 1 96 ? -8.559 -3.382 13.396 1.00 98.12 96 LYS A CA 1
ATOM 811 C C . LYS A 1 96 ? -7.860 -2.123 12.873 1.00 98.12 96 LYS A C 1
ATOM 813 O O . LYS A 1 96 ? -8.245 -1.011 13.222 1.00 98.12 96 LYS A O 1
ATOM 818 N N . ASP A 1 97 ? -6.831 -2.293 12.050 1.00 98.19 97 ASP A N 1
ATOM 819 C CA . ASP A 1 97 ? -6.021 -1.231 11.457 1.00 98.19 97 ASP A CA 1
ATOM 820 C C . ASP A 1 97 ? -6.270 -1.154 9.948 1.00 98.19 97 ASP A C 1
ATOM 822 O O . ASP A 1 97 ? -5.827 -2.026 9.195 1.00 98.19 97 ASP A O 1
ATOM 826 N N . GLY A 1 98 ? -6.985 -0.125 9.504 1.00 98.25 98 GLY A N 1
ATOM 827 C CA . GLY A 1 98 ? -7.386 0.025 8.113 1.00 98.25 98 GLY A CA 1
ATOM 828 C C . GLY A 1 98 ? -8.288 1.230 7.875 1.00 98.25 98 GLY A C 1
ATOM 829 O O . GLY A 1 98 ? -8.292 2.189 8.645 1.00 98.25 98 GLY A O 1
ATOM 830 N N . ILE A 1 99 ? -9.104 1.203 6.822 1.00 97.94 99 ILE A N 1
ATOM 831 C CA . ILE A 1 99 ? -10.036 2.305 6.547 1.00 97.94 99 ILE A CA 1
ATOM 832 C C . ILE A 1 99 ? -11.049 2.503 7.685 1.00 97.94 99 ILE A C 1
ATOM 834 O O . ILE A 1 99 ? -11.465 3.632 7.935 1.00 97.94 99 ILE A O 1
ATOM 838 N N . ASN A 1 100 ? -11.402 1.437 8.406 1.00 97.94 100 ASN A N 1
ATOM 839 C CA . ASN A 1 100 ? -12.314 1.498 9.549 1.00 97.94 100 ASN A CA 1
ATOM 840 C C . ASN A 1 100 ? -11.755 2.234 10.782 1.00 97.94 100 ASN A C 1
ATOM 842 O O . ASN A 1 100 ? -12.537 2.675 11.618 1.00 97.94 100 ASN A O 1
ATOM 846 N N . SER A 1 101 ? -10.435 2.389 10.894 1.00 97.88 101 SER A N 1
ATOM 847 C CA . SER A 1 101 ? -9.759 3.106 11.987 1.00 97.88 101 SER A CA 1
ATOM 848 C C . SER A 1 101 ? -8.994 4.341 11.509 1.00 97.88 101 SER A C 1
ATOM 850 O O . SER A 1 101 ? -8.217 4.944 12.253 1.00 97.88 101 SER A O 1
ATOM 852 N N . LEU A 1 102 ? -9.213 4.748 10.257 1.00 96.75 102 LEU A N 1
ATOM 853 C CA . LEU A 1 102 ? -8.567 5.913 9.674 1.00 96.75 102 LEU A CA 1
ATOM 854 C C . LEU A 1 102 ? -9.166 7.208 10.251 1.00 96.75 102 LEU A C 1
ATOM 856 O O . LEU A 1 102 ? -10.253 7.638 9.868 1.00 96.75 102 LEU A O 1
ATOM 860 N N . HIS A 1 103 ? -8.403 7.884 11.111 1.00 94.19 103 HIS A N 1
ATOM 861 C CA . HIS A 1 103 ? -8.762 9.186 11.678 1.00 94.19 103 HIS A CA 1
ATOM 862 C C . HIS A 1 103 ? -7.894 10.312 11.102 1.00 94.19 103 HIS A C 1
ATOM 864 O O . HIS A 1 103 ? -6.676 10.352 11.283 1.00 94.19 103 HIS A O 1
ATOM 870 N N . TYR A 1 104 ? -8.524 11.269 10.420 1.00 91.50 104 TYR A N 1
ATOM 871 C CA . TYR A 1 104 ? -7.871 12.491 9.951 1.00 91.50 104 TYR A CA 1
ATOM 872 C C . TYR A 1 104 ? -8.871 13.640 9.845 1.00 91.50 104 TYR A C 1
ATOM 874 O O . TYR A 1 104 ? -10.068 13.432 9.650 1.00 91.50 104 TYR A O 1
ATOM 882 N N . THR A 1 105 ? -8.360 14.866 9.899 1.00 92.81 105 THR A N 1
ATOM 883 C CA . THR A 1 105 ? -9.134 16.075 9.614 1.00 92.81 105 THR A CA 1
ATOM 884 C C . THR A 1 105 ? -8.621 16.690 8.318 1.00 92.81 105 THR A C 1
ATOM 886 O O . THR A 1 105 ? -7.412 16.855 8.122 1.00 92.81 105 THR A O 1
ATOM 889 N N . VAL A 1 106 ? -9.534 17.011 7.402 1.00 93.06 106 VAL A N 1
ATOM 890 C CA . VAL A 1 106 ? -9.193 17.779 6.199 1.00 93.06 106 VAL A CA 1
ATOM 891 C C . VAL A 1 106 ? -8.994 19.230 6.616 1.00 93.06 106 VAL A C 1
ATOM 893 O O . VAL A 1 106 ? -9.907 19.832 7.168 1.00 93.06 106 VAL A O 1
ATOM 896 N N . LYS A 1 107 ? -7.801 19.771 6.367 1.00 91.69 107 LYS A N 1
ATOM 897 C CA . LYS A 1 107 ? -7.484 21.177 6.640 1.00 91.69 107 LYS A CA 1
ATOM 898 C C . LYS A 1 107 ? -7.872 22.073 5.470 1.00 91.69 107 LYS A C 1
ATOM 900 O O . LYS A 1 107 ? -8.396 23.154 5.682 1.00 91.69 107 LYS A O 1
ATOM 905 N N . GLU A 1 108 ? -7.624 21.611 4.246 1.00 90.94 108 GLU A N 1
ATOM 906 C CA . GLU A 1 108 ? -7.833 22.412 3.041 1.00 90.94 108 GLU A CA 1
ATOM 907 C C . GLU A 1 108 ? -8.049 21.523 1.809 1.00 90.94 108 GLU A C 1
ATOM 909 O O . GLU A 1 108 ? -7.477 20.428 1.705 1.00 90.94 108 GLU A O 1
ATOM 914 N N . ILE A 1 109 ? -8.864 22.004 0.866 1.00 89.62 109 ILE A N 1
ATOM 915 C CA . ILE A 1 109 ? -9.072 21.394 -0.452 1.00 89.62 109 ILE A CA 1
ATOM 916 C C . ILE A 1 109 ? -8.787 22.450 -1.521 1.00 89.62 109 ILE A C 1
ATOM 918 O O . ILE A 1 109 ? -9.573 23.379 -1.698 1.00 89.62 109 ILE A O 1
ATOM 922 N N . VAL A 1 110 ? -7.702 22.265 -2.274 1.00 88.25 110 VAL A N 1
ATOM 923 C CA . VAL A 1 110 ? -7.285 23.178 -3.348 1.00 88.25 110 VAL A CA 1
ATOM 924 C C . VAL A 1 110 ? -7.547 22.528 -4.706 1.00 88.25 110 VAL A C 1
ATOM 926 O O . VAL A 1 110 ? -7.092 21.411 -4.982 1.00 88.25 110 VAL A O 1
ATOM 929 N N . LYS A 1 111 ? -8.295 23.228 -5.567 1.00 83.88 111 LYS A N 1
ATOM 930 C CA . LYS A 1 111 ? -8.587 22.811 -6.947 1.00 83.88 111 LYS A CA 1
ATOM 931 C C . LYS A 1 111 ? -7.767 23.652 -7.923 1.00 83.88 111 LYS A C 1
ATOM 933 O O . LYS A 1 111 ? -8.058 24.829 -8.113 1.00 83.88 111 LYS A O 1
ATOM 938 N N . ASN A 1 112 ? -6.782 23.039 -8.574 1.00 78.94 112 ASN A N 1
ATOM 939 C CA . ASN A 1 112 ? -5.971 23.705 -9.593 1.00 78.94 112 ASN A CA 1
ATOM 940 C C . ASN A 1 112 ? -6.605 23.524 -10.979 1.00 78.94 112 ASN A C 1
ATOM 942 O O . ASN A 1 112 ? -6.996 22.423 -11.347 1.00 78.94 112 ASN A O 1
ATOM 946 N N . LYS A 1 113 ? -6.705 24.604 -11.766 1.00 68.94 113 LYS A N 1
ATOM 947 C CA . LYS A 1 113 ? -7.295 24.563 -13.121 1.00 68.94 113 LYS A CA 1
ATOM 948 C C . LYS A 1 113 ? -6.382 23.913 -14.174 1.00 68.94 113 LYS A C 1
ATOM 950 O O . LYS A 1 113 ? -6.878 23.453 -15.193 1.00 68.94 113 LYS A O 1
ATOM 955 N N . ILE A 1 114 ? -5.068 23.882 -13.936 1.00 68.06 114 ILE A N 1
ATOM 956 C CA . ILE A 1 114 ? -4.055 23.469 -14.929 1.00 68.06 114 ILE A CA 1
ATOM 957 C C . ILE A 1 114 ? -3.789 21.958 -14.884 1.00 68.06 114 ILE A C 1
ATOM 959 O O . ILE A 1 114 ? -3.367 21.357 -15.868 1.00 68.06 114 ILE A O 1
ATOM 963 N N . THR A 1 115 ? -4.065 21.311 -13.756 1.00 52.81 115 THR A N 1
ATOM 964 C CA . THR A 1 115 ? -3.805 19.890 -13.568 1.00 52.81 115 THR A CA 1
ATOM 965 C C . THR A 1 115 ? -5.103 19.253 -13.065 1.00 52.81 115 THR A C 1
ATOM 967 O O . THR A 1 115 ? -5.747 19.792 -12.173 1.00 52.81 115 THR A O 1
ATOM 970 N N . LYS A 1 116 ? -5.556 18.122 -13.627 1.00 59.97 116 LYS A N 1
ATOM 971 C CA . LYS A 1 116 ? -6.815 17.456 -13.204 1.00 59.97 116 LYS A CA 1
ATOM 972 C C . LYS A 1 116 ? -6.753 16.881 -11.768 1.00 59.97 116 LYS A C 1
ATOM 974 O O . LYS A 1 116 ? -7.564 16.032 -11.406 1.00 59.97 116 LYS A O 1
ATOM 979 N N . TYR A 1 117 ? -5.789 17.304 -10.949 1.00 64.06 117 TYR A N 1
ATOM 980 C CA . TYR A 1 117 ? -5.543 16.806 -9.602 1.00 64.06 117 TYR A CA 1
ATOM 981 C C . TYR A 1 117 ? -6.146 17.759 -8.565 1.00 64.06 117 TYR A C 1
ATOM 983 O O . TYR A 1 117 ? -6.040 18.980 -8.657 1.00 64.06 117 TYR A O 1
ATOM 991 N N . THR A 1 118 ? -6.778 17.182 -7.545 1.00 70.94 118 THR A N 1
ATOM 992 C CA . THR A 1 118 ? -7.228 17.913 -6.355 1.00 70.94 118 THR A CA 1
ATOM 993 C C . THR A 1 118 ? -6.228 17.672 -5.233 1.00 70.94 118 THR A C 1
ATOM 995 O O . THR A 1 118 ? -6.002 16.520 -4.856 1.00 70.94 118 THR A O 1
ATOM 998 N N . HIS A 1 119 ? -5.658 18.739 -4.674 1.00 75.19 119 HIS A N 1
ATOM 999 C CA . HIS A 1 119 ? -4.780 18.641 -3.510 1.00 75.19 119 HIS A CA 1
ATOM 1000 C C . HIS A 1 119 ? -5.628 18.702 -2.234 1.00 75.19 119 HIS A C 1
ATOM 1002 O O . HIS A 1 119 ? -6.457 19.597 -2.069 1.00 75.19 119 HIS A O 1
ATOM 1008 N N . LYS A 1 120 ? -5.450 17.727 -1.335 1.00 71.19 120 LYS A N 1
ATOM 1009 C CA . LYS A 1 120 ? -6.102 17.699 -0.018 1.00 71.19 120 LYS A CA 1
ATOM 1010 C C . LYS A 1 120 ? -5.035 17.778 1.065 1.00 71.19 120 LYS A C 1
ATOM 1012 O O . LYS A 1 120 ? -4.295 16.812 1.253 1.00 71.19 120 LYS A O 1
ATOM 1017 N N . HIS A 1 121 ? -4.988 18.884 1.800 1.00 75.25 121 HIS A N 1
ATOM 1018 C CA . HIS A 1 121 ? -4.136 18.993 2.980 1.00 75.25 121 HIS A CA 1
ATOM 1019 C C . HIS A 1 121 ? -4.845 18.340 4.165 1.00 75.25 121 HIS A C 1
ATOM 1021 O O . HIS A 1 121 ? -5.995 18.656 4.478 1.00 75.25 121 HIS A O 1
ATOM 1027 N N . LYS A 1 122 ? -4.168 17.398 4.821 1.00 74.25 122 LYS A N 1
ATOM 1028 C CA . LYS A 1 122 ? -4.699 16.651 5.965 1.00 74.25 122 LYS A CA 1
ATOM 1029 C C . LYS A 1 122 ? -3.857 16.933 7.204 1.00 74.25 122 LYS A C 1
ATOM 1031 O O . LYS A 1 122 ? -2.636 17.020 7.115 1.00 74.25 122 LYS A O 1
ATOM 1036 N N . GLY A 1 123 ? -4.505 17.045 8.358 1.00 63.66 123 GLY A N 1
ATOM 1037 C CA . GLY A 1 123 ? -3.860 16.853 9.657 1.00 63.66 123 GLY A CA 1
ATOM 1038 C C . GLY A 1 123 ? -4.275 15.501 10.221 1.00 63.66 123 GLY A C 1
ATOM 1039 O O . GLY A 1 123 ? -5.467 15.197 10.222 1.00 63.66 123 GLY A O 1
ATOM 1040 N N . SER A 1 124 ? -3.331 14.685 10.691 1.00 56.97 124 SER A N 1
ATOM 1041 C CA . SER A 1 124 ? -3.684 13.537 11.529 1.00 56.97 124 SER A CA 1
ATOM 1042 C C . SER A 1 124 ? -3.812 13.993 12.982 1.00 56.97 124 SER A C 1
ATOM 1044 O O . SER A 1 124 ? -2.981 14.751 13.483 1.00 56.97 124 SER A O 1
ATOM 1046 N N . GLN A 1 125 ? -4.866 13.542 13.662 1.00 48.53 125 GLN A N 1
ATOM 1047 C CA . GLN A 1 125 ? -4.930 13.595 15.120 1.00 48.53 125 GLN A CA 1
ATOM 1048 C C . GLN A 1 125 ? -4.060 12.437 15.624 1.00 48.53 125 GLN A C 1
ATOM 1050 O O . GLN A 1 125 ? -4.512 11.304 15.739 1.00 48.53 125 GLN A O 1
ATOM 1055 N N . THR A 1 126 ? -2.758 12.672 15.777 1.00 44.38 126 THR A N 1
ATOM 1056 C CA . THR A 1 126 ? -1.815 11.640 16.228 1.00 44.38 126 THR A CA 1
ATOM 1057 C C . THR A 1 126 ? -1.965 11.377 17.727 1.00 44.38 126 THR A C 1
ATOM 1059 O O . THR A 1 126 ? -1.889 12.339 18.495 1.00 44.38 126 THR A O 1
ATOM 1062 N N . PRO A 1 127 ? -2.001 10.112 18.187 1.00 39.59 127 PRO A N 1
ATOM 1063 C CA . PRO A 1 127 ? -1.402 9.775 19.471 1.00 39.59 127 PRO A CA 1
ATOM 1064 C C . PRO A 1 127 ? 0.082 10.156 19.396 1.00 39.59 127 PRO A C 1
ATOM 1066 O O . PRO A 1 127 ? 0.728 9.921 18.374 1.00 39.59 127 PRO A O 1
ATOM 1069 N N . ILE A 1 128 ? 0.597 10.788 20.449 1.00 39.78 128 ILE A N 1
ATOM 1070 C CA . ILE A 1 128 ? 1.973 11.285 20.602 1.00 39.78 128 ILE A CA 1
ATOM 1071 C C . ILE A 1 128 ? 2.971 10.364 19.873 1.00 39.78 128 ILE A C 1
ATOM 1073 O O . ILE A 1 128 ? 3.082 9.187 20.219 1.00 39.78 128 ILE A O 1
ATOM 1077 N N . ARG A 1 129 ? 3.698 10.887 18.864 1.00 46.03 129 ARG A N 1
ATOM 1078 C CA . ARG A 1 129 ? 4.837 10.180 18.242 1.00 46.03 129 ARG A CA 1
ATOM 1079 C C . ARG A 1 129 ? 5.683 9.585 19.372 1.00 46.03 129 ARG A C 1
ATOM 1081 O O . ARG A 1 129 ? 6.153 10.363 20.207 1.00 46.03 129 ARG A O 1
ATOM 1088 N N . PRO A 1 130 ? 5.949 8.268 19.405 1.00 39.25 130 PRO A N 1
ATOM 1089 C CA . PRO A 1 130 ? 7.004 7.758 20.261 1.00 39.25 130 PRO A CA 1
ATOM 1090 C C . PRO A 1 130 ? 8.275 8.529 19.900 1.00 39.25 130 PRO A C 1
ATOM 1092 O O . PRO A 1 130 ? 8.674 8.534 18.732 1.00 39.25 130 PRO A O 1
ATOM 1095 N N . ARG A 1 131 ? 8.883 9.233 20.865 1.00 39.44 131 ARG A N 1
ATOM 1096 C CA . ARG A 1 131 ? 10.217 9.805 20.655 1.00 39.44 131 ARG A CA 1
ATOM 1097 C C . ARG A 1 131 ? 11.131 8.634 20.331 1.00 39.44 131 ARG A C 1
ATOM 1099 O O . ARG A 1 131 ? 11.374 7.789 21.187 1.00 39.44 131 ARG A O 1
ATOM 1106 N N . ILE A 1 132 ? 11.588 8.560 19.089 1.00 48.84 132 ILE A N 1
ATOM 1107 C CA . ILE A 1 132 ? 12.670 7.661 18.716 1.00 48.84 132 ILE A CA 1
ATOM 1108 C C . ILE A 1 132 ? 13.928 8.337 19.268 1.00 48.84 132 ILE A C 1
ATOM 1110 O O . ILE A 1 132 ? 14.228 9.454 18.836 1.00 48.84 132 ILE A O 1
ATOM 1114 N N . PRO A 1 133 ? 14.615 7.759 20.270 1.00 38.00 133 PRO A N 1
ATOM 1115 C CA . PRO A 1 133 ? 15.878 8.317 20.721 1.00 38.00 133 PRO A CA 1
ATOM 1116 C C . PRO A 1 133 ? 16.856 8.338 19.537 1.00 38.00 133 PRO A C 1
ATOM 1118 O O . PRO A 1 133 ? 16.824 7.417 18.714 1.00 38.00 133 PRO A O 1
ATOM 1121 N N . PRO A 1 134 ? 17.702 9.376 19.417 1.00 39.50 134 PRO A N 1
ATOM 1122 C CA . PRO A 1 134 ? 18.698 9.433 18.358 1.00 39.50 134 PRO A CA 1
ATOM 1123 C C . PRO A 1 134 ? 19.538 8.153 18.380 1.00 39.50 134 PRO A C 1
ATOM 1125 O O . PRO A 1 134 ? 19.919 7.664 19.448 1.00 39.50 134 PRO A O 1
ATOM 1128 N N . ALA A 1 135 ? 19.797 7.596 17.195 1.00 44.94 135 ALA A N 1
ATOM 1129 C CA . ALA A 1 135 ? 20.711 6.475 17.057 1.00 44.94 135 ALA A CA 1
ATOM 1130 C C . ALA A 1 135 ? 22.049 6.859 17.705 1.00 44.94 135 ALA A C 1
ATOM 1132 O O . ALA A 1 135 ? 22.603 7.919 17.408 1.00 44.94 135 ALA A O 1
ATOM 1133 N N . LYS A 1 136 ? 22.547 6.018 18.621 1.00 36.12 136 LYS A N 1
ATOM 1134 C CA . LYS A 1 136 ? 23.879 6.206 19.205 1.00 36.12 136 LYS A CA 1
ATOM 1135 C C . LYS A 1 136 ? 24.896 6.285 18.058 1.00 36.12 136 LYS A C 1
ATOM 1137 O O . LYS A 1 136 ? 24.792 5.466 17.139 1.00 36.12 136 LYS A O 1
ATOM 1142 N N . PRO A 1 137 ? 25.864 7.218 18.093 1.00 34.19 137 PRO A N 1
ATOM 1143 C CA . PRO A 1 137 ? 26.936 7.245 17.110 1.00 34.19 137 PRO A CA 1
ATOM 1144 C C . PRO A 1 137 ? 27.604 5.871 17.087 1.00 34.19 137 PRO A C 1
ATOM 1146 O O . PRO A 1 137 ? 28.071 5.387 18.118 1.00 34.19 137 PRO A O 1
ATOM 1149 N N . GLN A 1 138 ? 27.606 5.216 15.929 1.00 42.78 138 GLN A N 1
ATOM 1150 C CA . GLN A 1 138 ? 28.416 4.021 15.747 1.00 42.78 138 GLN A CA 1
ATOM 1151 C C . GLN A 1 138 ? 29.875 4.472 15.806 1.00 42.78 138 GLN A C 1
ATOM 1153 O O . GLN A 1 138 ? 30.312 5.296 15.003 1.00 42.78 138 GLN A O 1
ATOM 1158 N N . HIS A 1 139 ? 30.611 3.984 16.805 1.00 36.88 139 HIS A N 1
ATOM 1159 C CA . HIS A 1 139 ? 32.052 4.183 16.876 1.00 36.88 139 HIS A CA 1
ATOM 1160 C C . HIS A 1 139 ? 32.703 3.650 15.592 1.00 36.88 139 HIS A C 1
ATOM 1162 O O . HIS A 1 139 ? 32.277 2.609 15.086 1.00 36.88 139 HIS A O 1
ATOM 1168 N N . PRO A 1 140 ? 33.729 4.329 15.052 1.00 37.28 140 PRO A N 1
ATOM 1169 C CA . PRO A 1 140 ? 34.386 3.877 13.838 1.00 37.28 140 PRO A CA 1
ATOM 1170 C C . PRO A 1 140 ? 35.002 2.495 14.078 1.00 37.28 140 PRO A C 1
ATOM 1172 O O . PRO A 1 140 ? 35.838 2.312 14.965 1.00 37.28 140 PRO A O 1
ATOM 1175 N N . HIS A 1 141 ? 34.572 1.513 13.286 1.00 37.00 141 HIS A N 1
ATOM 1176 C CA . HIS A 1 141 ? 35.187 0.194 13.254 1.00 37.00 141 HIS A CA 1
ATOM 1177 C C . HIS A 1 141 ? 36.673 0.343 12.901 1.00 37.00 141 HIS A C 1
ATOM 1179 O O . HIS A 1 141 ? 37.025 0.866 11.842 1.00 37.00 141 HIS A O 1
ATOM 1185 N N . LYS A 1 142 ? 37.553 -0.121 13.798 1.00 35.50 142 LYS A N 1
ATOM 1186 C CA . LYS A 1 142 ? 38.985 -0.280 13.526 1.00 35.50 142 LYS A CA 1
ATOM 1187 C C . LYS A 1 142 ? 39.153 -1.208 12.322 1.00 35.50 142 LYS A C 1
ATOM 1189 O O . LYS A 1 142 ? 38.828 -2.390 12.394 1.00 35.50 142 LYS A O 1
ATOM 1194 N N . VAL A 1 143 ? 39.687 -0.672 11.230 1.00 32.62 143 VAL A N 1
ATOM 1195 C CA . VAL A 1 143 ? 40.164 -1.454 10.088 1.00 32.62 143 VAL A CA 1
ATOM 1196 C C . VAL A 1 143 ? 41.446 -2.167 10.521 1.00 32.62 143 VAL A C 1
ATOM 1198 O O . VAL A 1 143 ? 42.499 -1.542 10.626 1.00 32.62 143 VAL A O 1
ATOM 1201 N N . ILE A 1 144 ? 41.368 -3.470 10.784 1.00 33.88 144 ILE A N 1
ATOM 1202 C CA . ILE A 1 144 ? 42.555 -4.321 10.913 1.00 33.88 144 ILE A CA 1
ATOM 1203 C C . ILE A 1 144 ? 42.903 -4.799 9.501 1.00 33.88 144 ILE A C 1
ATOM 1205 O O . ILE A 1 144 ? 42.205 -5.631 8.926 1.00 33.88 144 ILE A O 1
ATOM 1209 N N . ARG A 1 145 ? 43.966 -4.235 8.914 1.00 33.00 145 ARG A N 1
ATOM 1210 C CA . ARG A 1 145 ? 44.563 -4.746 7.672 1.00 33.00 145 ARG A CA 1
ATOM 1211 C C . ARG A 1 145 ? 45.401 -5.980 8.010 1.00 33.00 145 ARG A C 1
ATOM 1213 O O . ARG A 1 145 ? 46.487 -5.845 8.563 1.00 33.00 145 ARG A O 1
ATOM 1220 N N . GLY A 1 146 ? 44.898 -7.166 7.677 1.00 30.25 146 GLY A N 1
ATOM 1221 C CA . GLY A 1 146 ? 45.685 -8.399 7.655 1.00 30.25 146 GLY A CA 1
ATOM 1222 C C . GLY A 1 146 ? 46.505 -8.480 6.367 1.00 30.25 146 GLY A C 1
ATOM 1223 O O . GLY A 1 146 ? 45.957 -8.370 5.273 1.00 30.25 146 GLY A O 1
ATOM 1224 N N . ARG A 1 147 ? 47.823 -8.619 6.512 1.00 31.34 147 ARG A N 1
ATOM 1225 C CA . ARG A 1 147 ? 48.803 -8.820 5.439 1.00 31.34 147 ARG A CA 1
ATOM 1226 C C . ARG A 1 147 ? 48.892 -10.330 5.190 1.00 31.34 147 ARG A C 1
ATOM 1228 O O . ARG A 1 147 ? 49.238 -11.053 6.118 1.00 31.34 147 ARG A O 1
ATOM 1235 N N . CYS A 1 148 ? 48.556 -10.806 3.992 1.00 32.44 148 CYS A N 1
ATOM 1236 C CA . CYS A 1 148 ? 48.893 -12.174 3.592 1.00 32.44 148 CYS A CA 1
ATOM 1237 C C . CYS A 1 148 ? 50.379 -12.229 3.220 1.00 32.44 148 CYS A C 1
ATOM 1239 O O . CYS A 1 148 ? 50.863 -11.355 2.498 1.00 32.44 148 CYS A O 1
ATOM 1241 N N . THR A 1 149 ? 51.069 -13.216 3.788 1.00 44.59 149 THR A N 1
ATOM 1242 C CA . THR A 1 149 ? 52.406 -13.696 3.410 1.00 44.59 149 THR A CA 1
ATOM 1243 C C . THR A 1 149 ? 52.369 -14.438 2.090 1.00 44.59 149 THR A C 1
ATOM 1245 O O . THR A 1 149 ? 51.365 -15.161 1.890 1.00 44.59 149 THR A O 1
#

pLDDT: mean 83.05, std 21.82, range [30.25, 98.75]

Radius of gyration: 20.06 Å; chains: 1; bounding box: 67×40×42 Å

Secondary structure (DSSP, 8-state):
-GGGTTS-SSTT---S-----HHHHHHTTSS-S---SBSSHHHHHHHHHHHTT-------TTTS---PPP-PPPTT--B-TTHHHHGGGHHHHTTTSSGGG---EEEEEEE-SSSSPEEEEEE---------PPPPPPPPP----PPP-